Protein AF-A0A8T5IGL0-F1 (afdb_monomer)

Structure (mmCIF, N/CA/C/O backbone):
data_AF-A0A8T5IGL0-F1
#
_entry.id   AF-A0A8T5IGL0-F1
#
loop_
_atom_site.group_PDB
_atom_site.id
_atom_site.type_symbol
_atom_site.label_atom_id
_atom_site.label_alt_id
_atom_site.label_comp_id
_atom_site.label_asym_id
_atom_site.label_entity_id
_atom_site.label_seq_id
_atom_site.pdbx_PDB_ins_code
_atom_site.Cartn_x
_atom_site.Cartn_y
_atom_site.Cartn_z
_atom_site.occupancy
_atom_site.B_iso_or_equiv
_atom_site.auth_seq_id
_atom_site.auth_comp_id
_atom_site.auth_asym_id
_atom_site.auth_atom_id
_atom_site.pdbx_PDB_model_num
ATOM 1 N N . MET A 1 1 ? 26.765 13.153 -18.732 1.00 51.31 1 MET A N 1
ATOM 2 C CA . MET A 1 1 ? 26.860 13.034 -17.260 1.00 51.31 1 MET A CA 1
ATOM 3 C C . MET A 1 1 ? 25.521 12.493 -16.774 1.00 51.31 1 MET 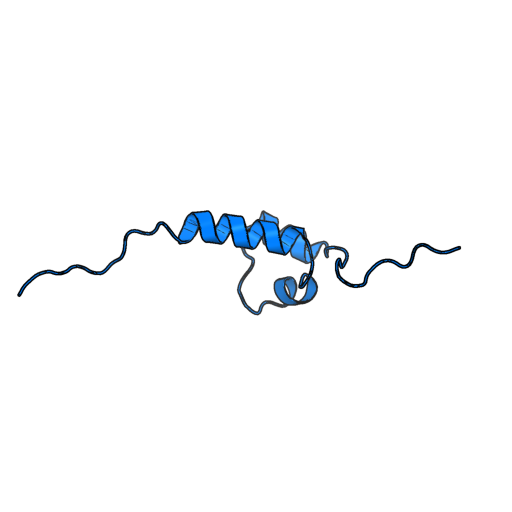A C 1
ATOM 5 O O . MET A 1 1 ? 24.535 13.209 -16.852 1.00 51.31 1 MET A O 1
ATOM 9 N N . GLY A 1 2 ? 25.431 11.198 -16.459 1.00 67.19 2 GLY A N 1
ATOM 10 C CA . GLY A 1 2 ? 24.153 10.572 -16.097 1.00 67.19 2 GLY A CA 1
ATOM 11 C C . GLY A 1 2 ? 23.713 11.017 -14.706 1.00 67.19 2 GLY A C 1
ATOM 12 O O . GLY A 1 2 ? 24.504 10.942 -13.768 1.00 67.19 2 GLY A O 1
ATOM 13 N N . VAL A 1 3 ? 22.472 11.488 -14.577 1.00 65.44 3 VAL A N 1
ATOM 14 C CA . VAL A 1 3 ? 21.860 11.788 -13.277 1.00 65.44 3 VAL A CA 1
ATOM 15 C C . VAL A 1 3 ? 21.924 10.513 -12.436 1.00 65.44 3 VAL A C 1
ATOM 17 O O . VAL A 1 3 ? 21.311 9.504 -12.790 1.00 65.44 3 VAL A O 1
ATOM 20 N N . LYS A 1 4 ? 22.697 10.533 -11.343 1.00 61.97 4 LYS A N 1
ATOM 21 C CA . LYS A 1 4 ? 22.683 9.447 -10.359 1.00 61.97 4 LYS A CA 1
ATOM 22 C C . LYS A 1 4 ? 21.304 9.453 -9.712 1.00 61.97 4 LYS A C 1
ATOM 24 O O . LYS A 1 4 ? 21.036 10.258 -8.827 1.00 61.97 4 LYS A O 1
ATOM 29 N N . ARG A 1 5 ? 20.416 8.590 -10.203 1.00 62.81 5 ARG A N 1
ATOM 30 C CA . ARG A 1 5 ? 19.124 8.333 -9.572 1.00 62.81 5 ARG A CA 1
ATOM 31 C C . ARG A 1 5 ? 19.421 7.777 -8.184 1.00 62.81 5 ARG A C 1
ATOM 33 O O . 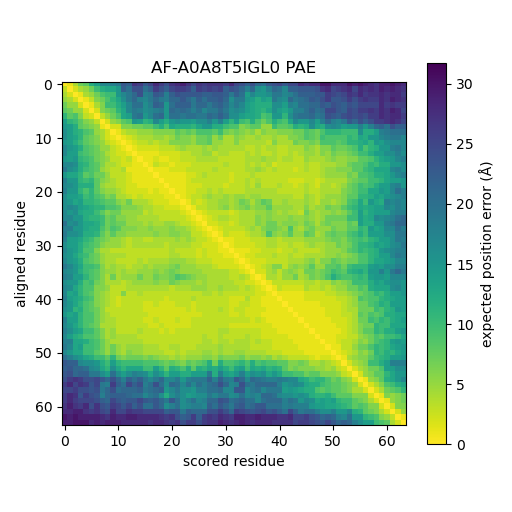ARG A 1 5 ? 20.081 6.747 -8.065 1.00 62.81 5 ARG A O 1
ATOM 40 N N . SER A 1 6 ? 19.033 8.506 -7.145 1.00 58.09 6 SER A N 1
ATOM 41 C CA . SER A 1 6 ? 19.099 7.993 -5.785 1.00 58.09 6 SER A CA 1
ATOM 42 C C . SER A 1 6 ? 18.209 6.753 -5.702 1.00 58.09 6 SER A C 1
ATOM 44 O O . SER A 1 6 ? 17.092 6.741 -6.214 1.00 58.09 6 SER A O 1
ATOM 46 N N . ALA A 1 7 ? 18.727 5.696 -5.083 1.00 57.34 7 ALA A N 1
ATOM 47 C CA . ALA A 1 7 ? 18.119 4.366 -5.037 1.00 57.34 7 ALA A CA 1
ATOM 48 C C . ALA A 1 7 ? 16.793 4.291 -4.254 1.00 57.34 7 ALA A C 1
ATOM 50 O O . ALA A 1 7 ? 16.242 3.209 -4.102 1.00 57.34 7 ALA A O 1
ATOM 51 N N . TYR A 1 8 ? 16.299 5.414 -3.727 1.00 57.81 8 TYR A N 1
ATOM 52 C CA . TYR A 1 8 ? 15.224 5.407 -2.741 1.00 57.81 8 TYR A CA 1
ATOM 53 C C . TYR A 1 8 ? 13.823 5.294 -3.346 1.00 57.81 8 TYR A C 1
ATOM 55 O O . TYR A 1 8 ? 12.922 4.845 -2.661 1.00 57.81 8 TYR A O 1
ATOM 63 N N . ARG A 1 9 ? 13.613 5.683 -4.612 1.00 65.31 9 ARG A N 1
ATOM 64 C CA . ARG A 1 9 ? 12.296 5.563 -5.257 1.00 65.31 9 ARG A CA 1
ATOM 65 C C . ARG A 1 9 ? 12.333 4.495 -6.331 1.00 65.31 9 ARG A C 1
ATOM 67 O O . ARG A 1 9 ? 12.879 4.717 -7.415 1.00 65.31 9 ARG A O 1
ATOM 74 N N . GLN A 1 10 ? 11.760 3.342 -6.015 1.00 73.06 10 GLN A N 1
ATOM 75 C CA . GLN A 1 10 ? 11.526 2.295 -7.000 1.00 73.06 10 GLN A CA 1
ATOM 76 C C . GLN A 1 10 ? 10.291 2.649 -7.848 1.00 73.06 10 GLN A C 1
ATOM 78 O O . GLN A 1 10 ? 9.399 3.359 -7.375 1.00 73.06 10 GLN A O 1
ATOM 83 N N . PRO A 1 11 ? 10.248 2.237 -9.128 1.00 79.19 11 PRO A N 1
ATOM 84 C CA . PRO A 1 11 ? 9.026 2.337 -9.913 1.00 79.19 11 PRO A CA 1
ATOM 85 C C . PRO A 1 11 ? 7.958 1.405 -9.330 1.00 79.19 11 PRO A C 1
ATOM 87 O O . PRO A 1 11 ? 8.275 0.314 -8.864 1.00 79.19 11 PRO A O 1
ATOM 90 N N . VAL A 1 12 ? 6.703 1.840 -9.383 1.00 81.50 12 VAL A N 1
ATOM 91 C CA . VAL A 1 12 ? 5.549 1.037 -8.955 1.00 81.50 12 VAL A CA 1
ATOM 92 C C . VAL A 1 12 ? 5.284 -0.114 -9.922 1.00 81.50 12 VAL A C 1
ATOM 94 O O . VAL A 1 12 ? 5.485 0.028 -11.134 1.00 81.50 12 VAL A O 1
ATOM 97 N N . THR A 1 13 ? 4.811 -1.245 -9.401 1.00 86.00 13 THR A N 1
ATOM 98 C CA . THR A 1 13 ? 4.378 -2.375 -10.231 1.00 86.00 13 THR A CA 1
ATOM 99 C C . THR A 1 13 ? 2.895 -2.244 -10.605 1.00 86.00 13 THR A C 1
ATOM 101 O O . THR A 1 13 ? 2.100 -1.754 -9.800 1.00 86.00 13 THR A O 1
ATOM 104 N N . PRO A 1 14 ? 2.475 -2.686 -11.809 1.00 87.00 14 PRO A N 1
ATOM 105 C CA . PRO A 1 14 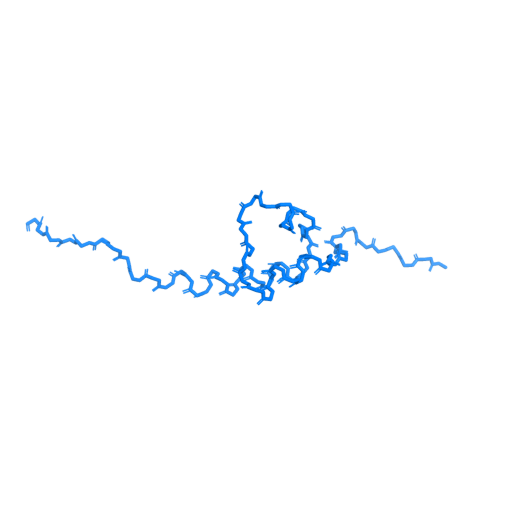? 1.067 -2.634 -12.215 1.00 87.00 14 PRO A CA 1
ATOM 106 C C . PRO A 1 14 ? 0.137 -3.425 -11.286 1.00 87.00 14 PRO A C 1
ATOM 108 O O . PRO A 1 14 ? -0.981 -2.999 -11.016 1.00 87.00 14 PRO A O 1
ATOM 111 N N . GLU A 1 15 ? 0.608 -4.566 -10.779 1.00 85.25 15 GLU A N 1
ATOM 112 C CA . GLU A 1 15 ? -0.142 -5.414 -9.844 1.00 85.25 15 GLU A CA 1
ATOM 113 C C . GLU A 1 15 ? -0.310 -4.731 -8.483 1.00 85.25 15 GLU A C 1
ATOM 115 O O . GLU A 1 15 ? -1.402 -4.730 -7.921 1.00 85.25 15 GLU A O 1
ATOM 120 N N . GLY A 1 16 ? 0.736 -4.037 -8.023 1.00 84.94 16 GLY A N 1
ATOM 121 C CA . GLY A 1 16 ? 0.686 -3.183 -6.841 1.00 84.94 16 GLY A CA 1
ATOM 122 C C . GLY A 1 16 ? -0.328 -2.060 -6.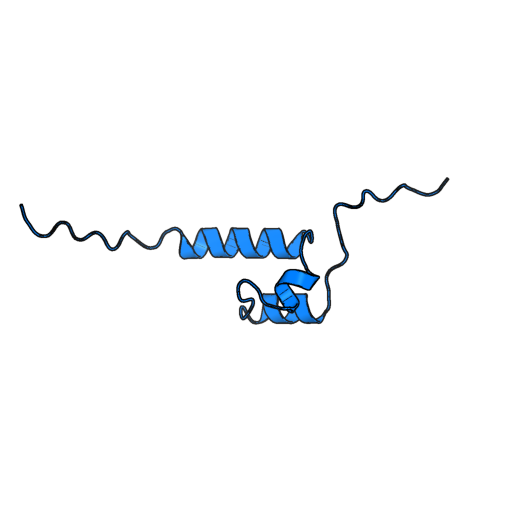949 1.00 84.94 16 GLY A C 1
ATOM 123 O O . GLY A 1 16 ? -1.133 -1.873 -6.043 1.00 84.94 16 GLY A O 1
ATOM 124 N N . LEU A 1 17 ? -0.321 -1.336 -8.072 1.00 88.06 17 LEU A N 1
ATOM 125 C CA . LEU A 1 17 ? -1.303 -0.282 -8.331 1.00 88.06 17 LEU A CA 1
ATOM 126 C C . LEU A 1 17 ? -2.728 -0.834 -8.306 1.00 88.06 17 LEU A C 1
ATOM 128 O O . LEU A 1 17 ? -3.592 -0.245 -7.667 1.00 88.06 17 LEU A O 1
ATOM 132 N N . LYS A 1 18 ? -2.958 -1.996 -8.925 1.00 90.12 18 LYS A N 1
ATOM 133 C CA . LYS A 1 18 ? -4.271 -2.644 -8.920 1.00 90.12 18 LYS A CA 1
ATOM 134 C C . LYS A 1 18 ? -4.723 -3.029 -7.507 1.00 90.12 18 LYS A C 1
ATOM 136 O O . LYS A 1 18 ? -5.881 -2.804 -7.175 1.00 90.12 18 LYS A O 1
ATOM 141 N N . ALA A 1 19 ? -3.830 -3.584 -6.686 1.00 87.69 19 ALA A N 1
ATOM 142 C CA . ALA A 1 19 ? -4.128 -3.947 -5.297 1.00 87.69 19 ALA A CA 1
ATOM 143 C C . ALA A 1 19 ? -4.396 -2.715 -4.409 1.00 87.69 19 ALA A C 1
ATOM 145 O O . ALA A 1 19 ? -5.234 -2.754 -3.508 1.00 87.69 19 ALA A O 1
ATOM 146 N N . ILE A 1 20 ? -3.704 -1.604 -4.680 1.00 88.38 20 ILE A N 1
ATOM 147 C CA . ILE A 1 20 ? -3.924 -0.313 -4.018 1.00 88.38 20 ILE A CA 1
ATOM 148 C C . ILE A 1 20 ? -5.292 0.262 -4.407 1.00 88.38 20 ILE A C 1
ATOM 150 O O . ILE A 1 20 ? -6.052 0.664 -3.527 1.00 88.38 20 ILE A O 1
ATOM 154 N N . GLU A 1 21 ? -5.639 0.247 -5.698 1.00 87.69 21 GLU A N 1
ATOM 155 C CA . GLU A 1 21 ? -6.937 0.711 -6.207 1.00 87.69 21 GLU A CA 1
ATOM 156 C C . GLU A 1 21 ? -8.112 -0.145 -5.712 1.00 87.69 21 GLU A C 1
ATOM 158 O O . GLU A 1 21 ? -9.168 0.401 -5.392 1.00 87.69 21 GLU A O 1
ATOM 163 N N . SER A 1 22 ? -7.947 -1.471 -5.620 1.00 89.38 22 SER A N 1
ATOM 164 C CA . SER A 1 22 ? -8.981 -2.364 -5.075 1.00 89.38 22 SER A CA 1
ATOM 165 C C . SER A 1 22 ? -9.089 -2.296 -3.551 1.00 89.38 22 SER A C 1
ATOM 167 O O . SER A 1 22 ? -10.079 -2.754 -2.983 1.00 89.38 22 SER A O 1
ATOM 169 N N . GLY A 1 23 ? -8.093 -1.715 -2.875 1.00 85.06 23 GLY A N 1
ATOM 170 C CA . GLY A 1 23 ? -8.031 -1.669 -1.420 1.00 85.06 23 GLY A CA 1
ATOM 171 C C . GLY A 1 23 ? -7.739 -3.027 -0.771 1.00 85.06 23 GLY A C 1
ATOM 172 O O . GLY A 1 23 ? -7.915 -3.151 0.438 1.00 85.06 23 GLY A O 1
ATOM 173 N N . GLU A 1 24 ? -7.292 -4.017 -1.550 1.00 84.69 24 GLU A N 1
ATOM 174 C CA . GLU A 1 24 ? -6.992 -5.388 -1.107 1.00 84.69 24 GLU A CA 1
ATOM 175 C C . GLU A 1 24 ? -5.522 -5.575 -0.703 1.00 84.69 24 GLU A C 1
ATOM 177 O O . GLU A 1 24 ? -5.067 -6.699 -0.505 1.00 84.69 24 GLU A O 1
ATOM 182 N N . LEU A 1 25 ? -4.755 -4.488 -0.583 1.00 84.56 25 LEU A N 1
ATOM 183 C CA . LEU A 1 25 ? -3.356 -4.564 -0.185 1.00 84.56 25 LEU A CA 1
ATOM 184 C C . LEU A 1 25 ? -3.229 -5.050 1.269 1.00 84.56 25 LEU A C 1
ATOM 186 O O . LEU A 1 25 ? -3.435 -4.294 2.218 1.00 84.56 25 LEU A O 1
ATOM 190 N N . THR A 1 26 ? -2.857 -6.316 1.442 1.00 81.81 26 THR A N 1
ATOM 191 C CA . THR A 1 26 ? -2.637 -6.924 2.757 1.00 81.81 26 THR A CA 1
ATOM 192 C C . THR A 1 26 ? -1.181 -6.828 3.206 1.00 81.81 26 THR A C 1
ATOM 194 O O . THR A 1 26 ? -0.247 -6.865 2.401 1.00 81.81 26 THR A O 1
ATOM 197 N N . TRP A 1 27 ? -0.972 -6.739 4.524 1.00 78.88 27 TRP A N 1
ATOM 198 C CA . TRP A 1 27 ? 0.369 -6.774 5.106 1.00 78.88 27 TRP A CA 1
ATOM 199 C C . TRP A 1 27 ? 1.052 -8.115 4.798 1.00 78.88 27 TRP A C 1
ATOM 201 O O . TRP A 1 27 ? 0.446 -9.168 4.974 1.00 78.88 27 TRP A O 1
ATOM 211 N N . LEU A 1 28 ? 2.322 -8.059 4.377 1.00 81.94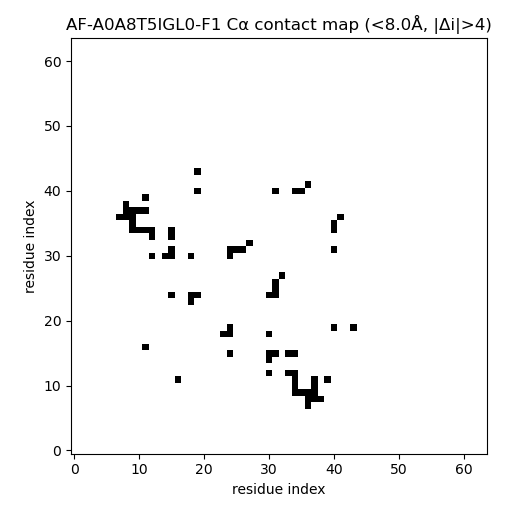 28 LEU A N 1
ATOM 212 C CA . LEU A 1 28 ? 3.154 -9.213 3.995 1.00 81.94 28 LEU A CA 1
ATOM 213 C C . LEU A 1 28 ? 2.721 -9.921 2.693 1.00 81.94 28 LEU A C 1
ATOM 215 O O . LEU A 1 28 ? 3.110 -11.064 2.470 1.00 81.94 28 LEU A O 1
ATOM 219 N N . ASP A 1 29 ? 1.953 -9.256 1.828 1.00 86.38 29 ASP A N 1
ATOM 220 C CA . ASP A 1 29 ? 1.634 -9.766 0.489 1.00 86.38 29 ASP A CA 1
ATOM 221 C C . ASP A 1 29 ? 2.759 -9.515 -0.527 1.00 86.38 29 ASP A C 1
ATOM 223 O O . ASP A 1 29 ? 3.507 -8.536 -0.414 1.00 86.38 29 ASP A O 1
ATOM 227 N N . ASP A 1 30 ? 2.839 -10.348 -1.568 1.00 84.81 30 ASP A N 1
ATOM 228 C CA . ASP A 1 30 ? 3.812 -10.198 -2.659 1.00 84.81 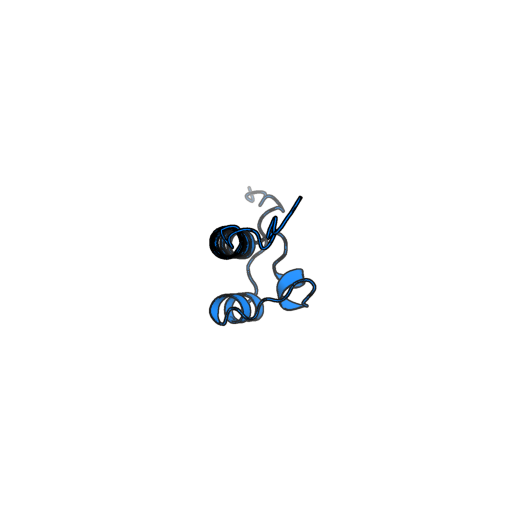30 ASP A CA 1
ATOM 229 C C . ASP A 1 30 ? 3.688 -8.827 -3.345 1.00 84.81 30 ASP A C 1
ATOM 231 O O . ASP A 1 30 ? 4.697 -8.182 -3.651 1.00 84.81 30 ASP A O 1
ATOM 235 N N . ASN A 1 31 ? 2.463 -8.313 -3.521 1.00 83.69 31 ASN A N 1
ATOM 236 C CA . ASN A 1 31 ? 2.249 -6.984 -4.098 1.00 83.69 31 ASN A CA 1
ATOM 237 C C . ASN A 1 31 ? 2.766 -5.870 -3.188 1.00 83.69 31 ASN A C 1
ATOM 239 O O . ASN A 1 31 ? 3.272 -4.860 -3.679 1.00 83.69 31 ASN A O 1
ATOM 243 N N . MET A 1 32 ? 2.684 -6.053 -1.869 1.00 85.00 32 MET A N 1
ATOM 244 C CA . MET A 1 32 ? 3.229 -5.103 -0.907 1.00 85.00 32 MET A CA 1
ATOM 245 C C . MET A 1 32 ? 4.758 -5.105 -0.969 1.00 85.00 32 MET A C 1
ATOM 247 O O . MET A 1 32 ? 5.360 -4.043 -1.126 1.00 85.00 32 MET A O 1
ATOM 251 N N . TYR A 1 33 ? 5.382 -6.287 -0.913 1.00 83.38 33 TYR A N 1
ATOM 252 C CA . TYR A 1 33 ? 6.839 -6.439 -0.963 1.00 83.38 33 TYR A CA 1
ATOM 253 C C . TYR A 1 33 ? 7.452 -5.854 -2.235 1.00 83.38 33 TYR A C 1
ATOM 255 O O . TYR A 1 33 ? 8.467 -5.158 -2.173 1.00 83.38 33 TYR A O 1
ATOM 263 N N . ASN A 1 34 ? 6.799 -6.071 -3.376 1.00 83.69 34 ASN A N 1
ATOM 264 C CA . ASN A 1 34 ? 7.244 -5.554 -4.666 1.00 83.69 34 ASN A CA 1
ATOM 265 C C . ASN A 1 34 ? 7.130 -4.024 -4.795 1.00 83.69 34 ASN A C 1
ATOM 267 O O . ASN A 1 34 ? 7.756 -3.447 -5.682 1.00 83.69 34 ASN A O 1
ATOM 271 N N . ASN A 1 35 ? 6.367 -3.361 -3.918 1.00 81.06 35 ASN A N 1
ATOM 272 C CA . ASN A 1 35 ? 6.190 -1.905 -3.902 1.00 81.06 35 ASN A CA 1
ATOM 273 C C . ASN A 1 35 ? 6.815 -1.224 -2.675 1.00 81.06 35 ASN A C 1
ATOM 275 O O . ASN A 1 35 ? 6.560 -0.038 -2.437 1.00 81.06 35 ASN A O 1
ATOM 279 N N . ILE A 1 36 ? 7.658 -1.929 -1.912 1.00 80.31 36 ILE A N 1
ATOM 280 C CA . ILE A 1 36 ? 8.439 -1.332 -0.821 1.00 80.31 36 ILE A CA 1
ATOM 281 C C . ILE A 1 36 ? 9.323 -0.208 -1.387 1.00 80.31 36 ILE A C 1
ATOM 283 O O . ILE A 1 36 ? 9.946 -0.358 -2.435 1.00 80.31 36 ILE A O 1
ATOM 287 N N . ASN A 1 37 ? 9.378 0.930 -0.689 1.00 74.06 37 ASN A N 1
ATOM 288 C CA . ASN A 1 37 ? 10.069 2.157 -1.122 1.00 74.06 37 ASN A CA 1
ATOM 289 C C . ASN A 1 37 ? 9.482 2.810 -2.393 1.00 74.06 37 ASN A C 1
ATOM 291 O O . ASN A 1 37 ? 10.190 3.466 -3.169 1.00 74.06 37 ASN A O 1
ATOM 295 N N . THR A 1 38 ? 8.179 2.641 -2.630 1.00 83.50 38 THR A N 1
ATOM 296 C CA . THR A 1 38 ? 7.440 3.441 -3.613 1.00 83.50 38 THR A CA 1
ATOM 297 C C . THR A 1 38 ? 6.653 4.538 -2.897 1.00 83.50 38 THR A C 1
ATOM 299 O O . THR A 1 38 ? 6.012 4.295 -1.879 1.00 83.50 38 THR A O 1
ATOM 302 N N . GLY A 1 39 ? 6.656 5.756 -3.448 1.00 84.00 39 GLY A N 1
ATOM 303 C CA . GLY A 1 39 ? 5.916 6.871 -2.838 1.00 84.00 39 GLY A CA 1
ATOM 304 C C . GLY A 1 39 ? 4.394 6.668 -2.832 1.00 84.00 39 GLY A C 1
ATOM 305 O O . GLY A 1 39 ? 3.703 7.230 -1.994 1.00 84.00 39 GLY A O 1
ATOM 306 N N . VAL A 1 40 ? 3.869 5.842 -3.745 1.00 88.00 40 VAL A N 1
ATOM 307 C CA . VAL A 1 40 ? 2.433 5.522 -3.810 1.00 88.00 40 VAL A CA 1
ATOM 308 C C . VAL A 1 40 ? 2.024 4.607 -2.654 1.00 88.00 40 VAL A C 1
ATOM 310 O O . VAL A 1 40 ? 0.975 4.826 -2.054 1.00 88.00 40 VAL A O 1
ATOM 313 N N . LEU A 1 41 ? 2.860 3.622 -2.303 1.00 88.06 41 LEU A N 1
ATOM 314 C CA . LEU A 1 41 ? 2.613 2.766 -1.143 1.00 88.06 41 LEU A CA 1
ATOM 315 C C . LEU A 1 41 ? 2.621 3.578 0.159 1.00 88.06 41 LEU A C 1
ATOM 317 O O . LEU A 1 41 ? 1.755 3.378 1.005 1.00 88.06 41 LEU A O 1
ATOM 321 N N . GLU A 1 42 ? 3.571 4.506 0.303 1.00 86.31 42 GLU A N 1
ATOM 322 C CA . GLU A 1 42 ? 3.649 5.404 1.465 1.00 86.31 42 GLU A CA 1
ATOM 323 C C . GLU A 1 42 ? 2.366 6.230 1.621 1.00 86.31 42 GLU A C 1
ATOM 325 O O . GLU A 1 42 ? 1.762 6.218 2.692 1.00 86.31 42 GLU A O 1
ATOM 330 N N . GLN A 1 43 ? 1.904 6.871 0.540 1.00 88.81 43 GLN A N 1
ATOM 331 C CA . GLN A 1 43 ? 0.661 7.645 0.542 1.00 88.81 43 GLN A CA 1
ATOM 332 C C . GLN A 1 43 ? -0.554 6.781 0.912 1.00 88.81 43 GLN A C 1
ATOM 334 O O . GLN A 1 43 ? -1.381 7.191 1.723 1.00 88.81 43 GLN A O 1
ATOM 339 N N . TYR A 1 44 ? -0.657 5.577 0.342 1.00 90.50 44 TYR A N 1
ATOM 340 C CA . TYR A 1 44 ? -1.757 4.661 0.636 1.00 90.50 44 TYR A CA 1
ATOM 341 C C . TYR A 1 44 ? -1.797 4.260 2.117 1.00 90.50 44 TYR A C 1
ATOM 343 O O . TYR A 1 44 ? -2.861 4.283 2.733 1.00 90.50 44 TYR A O 1
ATOM 351 N N . LEU A 1 45 ? -0.647 3.913 2.704 1.00 89.94 45 LEU A N 1
ATOM 352 C CA . LEU A 1 45 ? -0.564 3.533 4.116 1.00 89.94 45 LEU A CA 1
ATOM 353 C C . LEU A 1 45 ? -0.866 4.708 5.052 1.00 89.94 45 LEU A C 1
ATOM 355 O O . LEU A 1 45 ? -1.486 4.498 6.091 1.00 89.94 45 LEU A O 1
ATOM 359 N N . GLU A 1 46 ? -0.467 5.930 4.697 1.00 89.44 46 GLU A N 1
ATOM 360 C CA . GLU A 1 46 ? -0.810 7.130 5.465 1.00 89.44 46 GLU A CA 1
ATOM 361 C C . GLU A 1 46 ? -2.322 7.388 5.456 1.00 89.44 46 GLU A C 1
ATOM 363 O O . GLU A 1 46 ? -2.913 7.604 6.514 1.00 89.44 46 GLU A O 1
ATOM 368 N N . GLU A 1 47 ? -2.967 7.293 4.292 1.00 89.81 47 GLU A N 1
ATOM 369 C CA . GLU A 1 47 ? -4.415 7.481 4.167 1.00 89.81 47 GLU A CA 1
ATOM 370 C C . GLU A 1 47 ? -5.205 6.380 4.886 1.00 89.81 47 GLU A C 1
ATOM 372 O O . GLU A 1 47 ? -6.154 6.675 5.614 1.00 89.81 47 GLU A O 1
ATOM 377 N N . LYS A 1 48 ? -4.759 5.120 4.787 1.00 88.75 48 LYS A N 1
ATOM 378 C CA . LYS A 1 48 ? -5.305 4.012 5.584 1.00 88.75 48 LYS A CA 1
ATOM 379 C C . LYS A 1 48 ? -5.151 4.253 7.077 1.00 88.75 48 LYS A C 1
ATOM 381 O O . LYS A 1 48 ? -6.112 4.107 7.823 1.00 88.75 48 LYS A O 1
ATOM 386 N N . ASN A 1 49 ? -3.972 4.681 7.516 1.00 87.69 49 ASN A N 1
ATOM 387 C CA . ASN A 1 49 ? -3.729 4.969 8.919 1.00 87.69 49 ASN A CA 1
ATOM 388 C C . ASN A 1 49 ? -4.603 6.126 9.419 1.00 87.69 49 ASN A C 1
ATOM 390 O O . ASN A 1 49 ? -5.134 6.041 10.521 1.00 87.69 49 ASN A O 1
ATOM 394 N N . LEU A 1 50 ? -4.794 7.178 8.619 1.00 87.94 50 LEU A N 1
ATOM 395 C CA . LEU A 1 50 ? -5.726 8.261 8.935 1.00 87.94 50 LEU A CA 1
ATOM 396 C C . LEU A 1 50 ? -7.172 7.771 9.011 1.00 87.94 50 LEU A C 1
ATOM 398 O O . LEU A 1 50 ? -7.921 8.273 9.836 1.00 87.94 50 LEU A O 1
ATOM 402 N N . GLN A 1 51 ? -7.577 6.809 8.186 1.00 86.06 51 GLN A N 1
ATOM 403 C CA . GLN A 1 51 ? -8.924 6.249 8.231 1.00 86.06 51 GLN A CA 1
ATOM 404 C C . GLN A 1 51 ? -9.140 5.348 9.460 1.00 86.06 51 GLN A C 1
ATOM 406 O O . GLN A 1 51 ? -10.150 5.489 10.150 1.00 86.06 51 GLN A O 1
ATOM 411 N N . ASP A 1 52 ? -8.181 4.470 9.757 1.00 82.62 52 ASP A N 1
ATOM 412 C CA . ASP A 1 52 ? -8.315 3.425 10.778 1.00 82.62 52 ASP A CA 1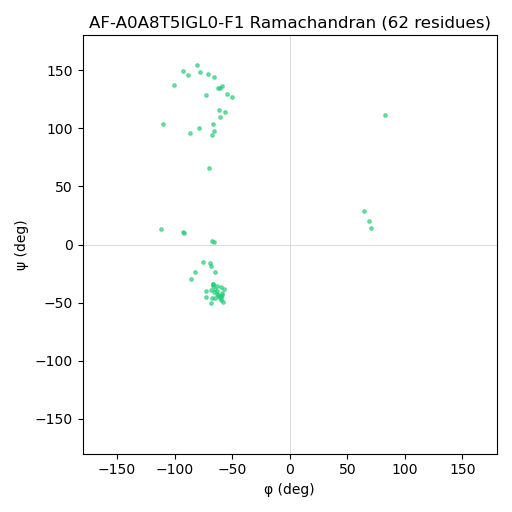
ATOM 413 C C . ASP A 1 52 ? -7.945 3.922 12.193 1.00 82.62 52 ASP A C 1
ATOM 415 O O . ASP A 1 52 ? -8.515 3.474 13.187 1.00 82.62 52 ASP A O 1
ATOM 419 N N . SER A 1 53 ? -7.031 4.894 12.322 1.00 72.25 53 SER A N 1
ATOM 420 C CA . SER A 1 53 ? -6.524 5.362 13.630 1.00 72.25 53 SER A CA 1
ATOM 421 C C . SER A 1 53 ? -7.547 6.104 14.490 1.00 72.25 53 SER A C 1
ATOM 423 O O . SER A 1 53 ? -7.327 6.257 15.693 1.00 72.25 53 SER A O 1
ATOM 425 N N . PHE A 1 54 ? -8.645 6.595 13.912 1.00 71.56 54 PHE A N 1
ATOM 426 C CA . PHE A 1 54 ? -9.694 7.285 14.674 1.00 71.56 54 PHE A CA 1
ATOM 427 C C . PHE A 1 54 ? -10.803 6.353 15.164 1.00 71.56 54 PHE A C 1
ATOM 429 O O . PHE A 1 54 ? -11.814 6.839 15.680 1.00 71.56 54 PHE A O 1
ATOM 436 N N . GLU A 1 55 ? -10.640 5.033 15.046 1.00 69.19 55 GLU A N 1
ATOM 437 C CA . GLU A 1 55 ? -11.561 4.100 15.681 1.00 69.19 55 GLU A CA 1
ATOM 438 C C . GLU A 1 55 ? -11.534 4.326 17.205 1.00 69.19 55 GLU A C 1
ATOM 440 O O . GLU A 1 55 ? -10.531 4.102 17.889 1.00 69.19 55 GLU A O 1
ATOM 445 N N . VAL A 1 56 ? -12.639 4.877 17.730 1.00 63.72 56 VAL A N 1
ATOM 446 C CA . VAL A 1 56 ? -12.810 5.203 19.150 1.00 63.72 56 VAL A CA 1
ATOM 447 C C . VAL A 1 56 ? -12.444 3.978 19.964 1.00 63.72 56 VAL A C 1
ATOM 449 O O . VAL A 1 56 ? -12.963 2.888 19.731 1.00 63.72 56 VAL A O 1
ATOM 452 N N . SER A 1 57 ? -11.535 4.161 20.918 1.00 65.88 57 SER A N 1
ATOM 453 C CA . SER A 1 57 ? -11.006 3.029 21.649 1.00 65.88 57 SER A CA 1
ATOM 454 C C . SER A 1 57 ? -12.115 2.188 22.278 1.00 65.88 57 SER A C 1
ATOM 456 O O . SER A 1 57 ? -12.970 2.687 23.009 1.00 65.88 57 SER A O 1
ATOM 458 N N . HIS A 1 58 ? -12.049 0.884 22.029 1.00 66.94 58 HIS A N 1
ATOM 459 C CA . HIS A 1 58 ? -12.954 -0.111 22.586 1.00 66.94 58 HIS A CA 1
ATOM 460 C C . HIS A 1 58 ? -12.796 -0.297 24.110 1.00 66.94 58 HIS A C 1
ATOM 462 O O . HIS A 1 58 ? -13.468 -1.160 24.684 1.00 66.94 58 HIS A O 1
ATOM 468 N N . TRP A 1 59 ? -11.929 0.471 24.795 1.00 66.56 59 TRP A N 1
ATOM 469 C CA . TRP A 1 59 ? -11.821 0.409 26.253 1.00 66.56 59 TRP A CA 1
ATOM 470 C C . TRP A 1 59 ? -13.105 0.955 26.897 1.00 66.56 59 TRP A C 1
ATOM 472 O O . TRP A 1 59 ? -13.307 2.144 27.111 1.00 66.56 59 TRP A O 1
ATOM 482 N N . ASN A 1 60 ? -14.022 0.046 27.211 1.00 66.31 60 ASN A N 1
ATOM 483 C CA . ASN A 1 60 ? -15.192 0.337 28.017 1.00 66.31 60 ASN A CA 1
ATOM 484 C C . ASN A 1 60 ? -14.801 0.184 29.492 1.00 66.31 60 ASN A C 1
ATOM 486 O O . ASN A 1 60 ? -14.828 -0.931 30.014 1.00 66.31 60 ASN A O 1
ATOM 490 N N . THR A 1 61 ? -14.447 1.269 30.193 1.00 69.06 61 THR A N 1
ATOM 491 C CA . THR A 1 61 ? -14.388 1.266 31.671 1.00 69.06 61 THR A CA 1
ATOM 492 C C . THR A 1 61 ? -15.797 1.179 32.252 1.00 69.06 61 THR A C 1
ATOM 494 O O . THR A 1 61 ? -16.298 2.096 32.903 1.00 69.06 61 THR A O 1
ATOM 497 N N . LYS A 1 62 ? -16.475 0.054 32.032 1.00 68.19 62 LYS A N 1
ATOM 498 C CA . LYS A 1 62 ? -17.608 -0.329 32.862 1.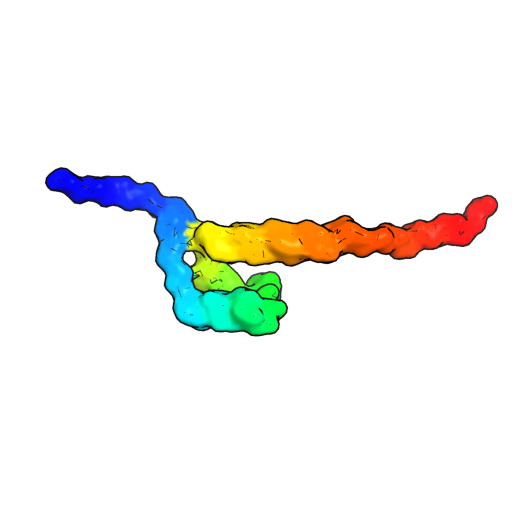00 68.19 62 LYS A CA 1
ATOM 499 C C . LYS A 1 62 ? -17.052 -0.929 34.153 1.00 68.19 62 LYS A C 1
ATOM 501 O O . LYS A 1 62 ? -16.733 -2.110 34.199 1.00 68.19 62 LYS A O 1
ATOM 506 N N . ARG A 1 63 ? -17.067 -0.076 35.183 1.00 59.03 63 ARG A N 1
ATOM 507 C CA . ARG A 1 63 ? -16.966 -0.340 36.632 1.00 59.03 63 ARG A CA 1
ATOM 508 C C . ARG A 1 63 ? -15.564 -0.531 37.215 1.00 59.03 63 ARG A C 1
ATOM 510 O O . ARG A 1 63 ? -14.950 -1.580 37.059 1.00 59.03 63 ARG A O 1
ATOM 517 N N . VAL A 1 64 ? -15.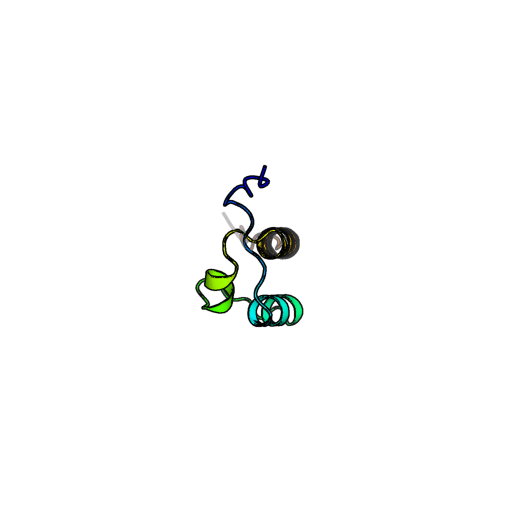177 0.452 38.028 1.00 53.47 64 VAL A N 1
ATOM 518 C CA . VAL A 1 64 ? -14.810 0.206 39.432 1.00 53.47 64 VAL A CA 1
ATOM 519 C C . VAL A 1 64 ? -15.912 0.824 40.284 1.00 53.47 64 VAL A C 1
ATOM 521 O O . VAL A 1 64 ? -16.365 1.926 39.897 1.00 53.47 64 VAL A O 1
#

Radius of gyration: 17.51 Å; Cα contacts (8 Å, |Δi|>4): 38; chains: 1; bounding box: 44×23×57 Å

Mean predicted aligned error: 9.72 Å

Secondary structure (DSSP, 8-state):
------TT-PPPPHHHHHHHHHT---TT-HHHHHTTT-HHHHHHHHHHHHHHTTS---------

Solvent-accessible surface area (backbone atoms only — not comparable to full-atom values): 4156 Å² total; per-residue (Å²): 135,82,80,80,74,67,87,65,66,48,77,75,43,74,67,31,52,50,30,57,75,70,66,68,67,48,91,93,32,72,49,49,64,66,28,61,55,18,72,66,53,54,53,51,53,51,54,49,46,64,65,59,70,68,61,74,74,84,78,72,88,79,74,133

Foldseek 3Di:
DDDPDDPQADDQDPVLVVCLVVVVDDPPDPSLVRRPSHVSSVVSVVVVCVVPVPPDDPPDPPDD

Sequence (64 aa):
MGVKRSAYRQPVTPEGLKAIESGELTWLDDNMYNNINTGVLEQYLEEKNLQDSFEVSHWNTKRV

pLDDT: mean 78.1, std 10.99, range [51.31, 90.5]